Protein AF-A0A964YHW2-F1 (afdb_monomer)

pLDDT: mean 77.39, std 26.41, range [27.3, 98.56]

Mean predicted aligned error: 13.31 Å

Solvent-accessible surface area (backbone atoms only — not comparable to full-atom values): 8583 Å² total; per-residue (Å²): 136,89,81,87,86,80,85,82,83,84,82,77,90,79,93,79,85,93,77,90,84,83,85,86,85,73,88,91,85,87,91,74,82,97,66,86,81,84,68,83,88,85,84,91,85,70,62,66,67,63,50,47,53,52,47,43,55,51,50,55,49,41,53,76,73,38,48,63,60,56,46,60,75,41,57,94,52,52,86,40,77,85,43,65,37,93,54,42,43,40,48,50,37,27,75,72,66,76,45,50,69,68,54,23,53,52,49,35,40,50,53,51,49,52,49,53,53,51,50,52,55,50,51,48,51,69,61,64,81,103

Nearest PDB structures (foldseek):
  2zm5-assembly1_A  TM=9.391E-01  e=8.997E-05  Escherichia coli K-12
  3crr-assembly1_A  TM=9.281E-01  e=2.957E-04  Pseudomonas aeruginosa
  7zrn-assembly1_A  TM=4.145E-01  e=7.529E+00  Sorangium cellulosum
  3ks2-assembly1_A  TM=3.163E-01  e=8.015E+00  Shigella flexneri

Radius of gyration: 26.24 Å; Cα contacts (8 Å, |Δi|>4): 52; chains: 1; bounding box: 80×59×58 Å

Sequence (130 aa):
KGRGTRDEEQGTRNKGEYIDNNYNNYNHYNNYNDSTITFTYKILDLPREILYERINKRVDKMIEDGLEDEVRSLISYKDLPALQTVGYKEFFDYFDGKCTREEAIEKIKQHTRNYAKRQITWFKRVGASS

Foldseek 3Di:
DDDDDDDDDDDDDDDDDDDDDDFDFDDDDDDDPDDGDTDGDDDDDDDLVVVLVVLLVVLVVCVVVPLLVVLVVCLVVCPDPVQCDQSNVLSNCCVVVVDPPVVSSVSSSVVVSVVVVVVVVVVCVVVVVD

Secondary structure (DSSP, 8-state):
----PPP-PPPPP------------------SSS-------------HHHHHHHHHHHHHHHHHTTHHHHHHHTGGGTTSGGGSSTTHHHHHHHHTTSS-HHHHHHHHHHHHHHHHHHHHHHHHHHHH--

Structure (mmCIF, N/CA/C/O backbone):
data_AF-A0A964YHW2-F1
#
_entry.id   AF-A0A964YHW2-F1
#
loop_
_atom_site.group_PDB
_atom_site.id
_atom_site.type_symbol
_atom_site.label_atom_id
_atom_site.label_alt_id
_atom_site.label_comp_id
_atom_site.label_asym_id
_atom_site.label_entity_id
_atom_site.label_seq_id
_atom_site.pdbx_PDB_ins_code
_atom_site.Cartn_x
_atom_site.Cartn_y
_atom_site.Cartn_z
_atom_site.occupancy
_atom_site.B_iso_or_equiv
_atom_site.auth_seq_id
_atom_site.auth_comp_id
_atom_site.auth_asym_id
_atom_site.auth_atom_id
_atom_site.pdbx_PDB_model_num
ATOM 1 N N . LYS A 1 1 ? 63.615 35.827 -39.556 1.00 32.53 1 LYS A N 1
ATOM 2 C CA . LYS A 1 1 ? 63.018 35.089 -40.698 1.00 32.53 1 LYS A CA 1
ATOM 3 C C . LYS A 1 1 ? 62.385 33.808 -40.152 1.00 32.53 1 LYS A C 1
ATOM 5 O O . LYS A 1 1 ? 63.138 32.948 -39.727 1.00 32.53 1 LYS A O 1
ATOM 10 N N . GLY A 1 2 ? 61.046 33.720 -40.180 1.00 29.91 2 GLY A N 1
ATOM 11 C CA . GLY A 1 2 ? 60.237 32.504 -39.959 1.00 29.91 2 GLY A CA 1
ATOM 12 C C . GLY A 1 2 ? 59.989 32.113 -38.494 1.00 29.91 2 GLY A C 1
ATOM 13 O O . GLY A 1 2 ? 60.893 32.264 -37.689 1.00 29.91 2 GLY A O 1
ATOM 14 N N . ARG A 1 3 ? 58.835 31.596 -38.054 1.00 27.30 3 ARG A N 1
ATOM 15 C CA . ARG A 1 3 ? 57.489 31.300 -38.607 1.00 27.30 3 ARG A CA 1
ATOM 16 C C . ARG A 1 3 ? 56.578 31.249 -37.350 1.00 27.30 3 ARG A C 1
ATOM 18 O O . ARG A 1 3 ? 56.985 30.642 -36.372 1.00 27.30 3 ARG A O 1
ATOM 25 N N . GLY A 1 4 ? 55.497 32.021 -37.235 1.00 29.42 4 GLY A N 1
ATOM 26 C CA . GLY A 1 4 ? 54.149 31.590 -37.630 1.00 29.42 4 GLY A CA 1
ATOM 27 C C . GLY A 1 4 ? 53.552 30.558 -36.660 1.00 29.42 4 GLY A C 1
ATOM 28 O O . GLY A 1 4 ? 53.553 29.375 -36.982 1.00 29.42 4 GLY A O 1
ATOM 29 N N . THR A 1 5 ? 53.088 30.997 -35.484 1.00 33.78 5 THR A N 1
ATOM 30 C CA . THR A 1 5 ? 52.282 30.204 -34.538 1.00 33.78 5 THR A CA 1
ATOM 31 C C . THR A 1 5 ? 50.872 30.025 -35.096 1.00 33.78 5 THR A C 1
ATOM 33 O O . THR A 1 5 ? 50.280 30.988 -35.576 1.00 33.78 5 THR A O 1
ATOM 36 N N . ARG A 1 6 ? 50.379 28.785 -35.082 1.00 30.03 6 ARG A N 1
ATOM 37 C CA . ARG A 1 6 ? 49.089 28.359 -35.629 1.00 30.03 6 ARG A CA 1
ATOM 38 C C . ARG A 1 6 ? 48.058 28.340 -34.502 1.00 30.03 6 ARG A C 1
ATOM 40 O O . ARG A 1 6 ? 48.318 27.739 -33.465 1.00 30.03 6 ARG A O 1
ATOM 47 N N . ASP A 1 7 ? 46.945 29.019 -34.734 1.00 28.05 7 ASP A N 1
ATOM 48 C CA . ASP A 1 7 ? 45.814 29.172 -33.824 1.00 28.05 7 ASP A CA 1
ATOM 4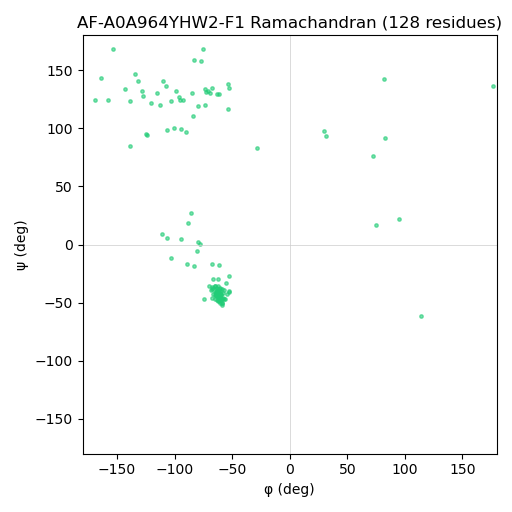9 C C . ASP A 1 7 ? 45.140 27.823 -33.509 1.00 28.05 7 ASP A C 1
ATOM 51 O O . ASP A 1 7 ? 44.789 27.070 -34.420 1.00 28.05 7 ASP A O 1
ATOM 55 N N . GLU A 1 8 ? 44.943 27.530 -32.221 1.00 29.81 8 GLU A N 1
ATOM 56 C CA . GLU A 1 8 ? 43.991 26.526 -31.732 1.00 29.81 8 GLU A CA 1
ATOM 57 C C . GLU A 1 8 ? 42.800 27.270 -31.112 1.00 29.81 8 GLU A C 1
ATOM 59 O O . GLU A 1 8 ? 42.852 27.759 -29.982 1.00 29.81 8 GLU A O 1
ATOM 64 N N . GLU A 1 9 ? 41.727 27.399 -31.895 1.00 33.03 9 GLU A N 1
ATOM 65 C CA . GLU A 1 9 ? 40.435 27.906 -31.440 1.00 33.03 9 GLU A CA 1
ATOM 66 C C . GLU A 1 9 ? 39.758 26.908 -30.495 1.00 33.03 9 GLU A C 1
ATOM 68 O O . GLU A 1 9 ? 39.594 25.723 -30.793 1.00 33.03 9 GLU A O 1
ATOM 73 N N . GLN A 1 10 ? 39.316 27.427 -29.349 1.00 27.66 10 GLN A N 1
ATOM 74 C CA . GLN A 1 10 ? 38.475 26.720 -28.396 1.00 27.66 10 GLN A CA 1
ATOM 75 C C . GLN A 1 10 ? 37.038 26.597 -28.918 1.00 27.66 10 GLN A C 1
ATOM 77 O O . GLN A 1 10 ? 36.345 27.594 -29.112 1.00 27.66 10 GLN A O 1
ATOM 82 N N . GLY A 1 11 ? 36.573 25.356 -29.080 1.00 27.62 11 GLY A N 1
ATOM 83 C CA . GLY A 1 11 ? 35.176 25.015 -29.340 1.00 27.62 11 GLY A CA 1
ATOM 84 C C . GLY A 1 11 ? 34.362 24.915 -28.047 1.00 27.62 11 GLY A C 1
ATOM 85 O O . GLY A 1 11 ? 34.758 24.274 -27.076 1.00 27.62 11 GLY A O 1
ATOM 86 N N . THR A 1 12 ? 33.221 25.590 -28.047 1.00 29.52 12 THR A N 1
ATOM 87 C CA . THR A 1 12 ? 32.315 25.862 -26.931 1.00 29.52 12 THR A CA 1
ATOM 88 C C . THR A 1 12 ? 31.426 24.677 -26.526 1.00 29.52 12 THR A C 1
ATOM 90 O O . THR A 1 12 ? 31.130 23.774 -27.303 1.00 29.52 12 THR A O 1
ATOM 93 N N . ARG A 1 13 ? 30.951 24.718 -25.270 1.00 31.89 13 ARG A N 1
ATOM 94 C CA . ARG A 1 13 ? 29.880 23.869 -24.719 1.00 31.89 13 ARG A CA 1
ATOM 95 C C . ARG A 1 13 ? 28.609 23.939 -25.572 1.00 31.89 13 ARG A C 1
ATOM 97 O O . ARG A 1 13 ? 28.114 25.034 -25.819 1.00 31.89 13 ARG A O 1
ATOM 104 N N . ASN A 1 14 ? 27.964 22.793 -25.784 1.00 28.75 14 ASN A N 1
ATOM 105 C CA . ASN A 1 14 ? 26.505 22.727 -25.737 1.00 28.75 14 ASN A CA 1
ATOM 106 C C . ASN A 1 14 ? 26.015 21.412 -25.114 1.00 28.75 14 ASN A C 1
ATOM 108 O O . ASN A 1 14 ? 26.523 20.335 -25.409 1.00 28.75 14 ASN A O 1
ATOM 112 N N . LYS A 1 15 ? 25.052 21.551 -24.195 1.00 39.62 15 LYS A N 1
ATOM 113 C CA . LYS A 1 15 ? 24.288 20.480 -23.541 1.00 39.62 15 LYS A CA 1
ATOM 114 C C . LYS A 1 15 ? 23.323 19.867 -24.558 1.00 39.62 15 LYS A C 1
ATOM 116 O O . LYS A 1 15 ? 22.535 20.605 -25.138 1.00 39.62 15 LYS A O 1
ATOM 121 N N . GLY A 1 16 ? 23.286 18.545 -24.658 1.00 31.33 16 GLY A N 1
ATOM 122 C CA . GLY A 1 16 ? 22.192 17.835 -25.310 1.00 31.33 16 GLY A CA 1
ATOM 123 C C . GLY A 1 16 ? 22.442 16.334 -25.354 1.00 31.33 16 GLY A C 1
ATOM 124 O O . GLY A 1 16 ? 23.547 15.919 -25.667 1.00 31.33 16 GLY A O 1
ATOM 125 N N . GLU A 1 17 ? 21.386 15.580 -25.045 1.00 28.55 17 GLU A N 1
ATOM 126 C CA . GLU A 1 17 ? 21.195 14.150 -25.328 1.00 28.55 17 GLU A CA 1
ATOM 127 C C . GLU A 1 17 ? 21.822 13.139 -24.352 1.00 28.55 17 GLU A C 1
ATOM 129 O O . GLU A 1 17 ? 22.927 12.641 -24.525 1.00 28.55 17 GLU A O 1
ATOM 134 N N . TYR A 1 18 ? 21.025 12.748 -23.350 1.00 28.69 18 TYR A N 1
ATOM 135 C CA . TYR A 1 18 ? 21.071 11.386 -22.817 1.00 28.69 18 TYR A CA 1
ATOM 136 C C . TYR A 1 18 ? 19.898 10.616 -23.423 1.00 28.69 18 TYR A C 1
ATOM 138 O O . TYR A 1 18 ? 18.757 10.769 -22.984 1.00 28.69 18 TYR A O 1
ATOM 146 N N . ILE A 1 19 ? 20.179 9.818 -24.449 1.00 32.44 19 ILE A N 1
ATOM 147 C CA . ILE A 1 19 ? 19.263 8.809 -24.979 1.00 32.44 19 ILE A CA 1
ATOM 148 C C . ILE A 1 19 ? 20.043 7.497 -24.953 1.00 32.44 19 ILE A C 1
ATOM 150 O O . ILE A 1 19 ? 20.838 7.233 -25.850 1.00 32.44 19 ILE A O 1
ATOM 154 N N . ASP A 1 20 ? 19.881 6.705 -23.894 1.00 35.81 20 ASP A N 1
ATOM 155 C CA . ASP A 1 20 ? 20.437 5.351 -23.866 1.00 35.81 20 ASP A CA 1
ATOM 156 C C . ASP A 1 20 ? 19.380 4.395 -24.437 1.00 35.81 20 ASP A C 1
ATOM 158 O O . ASP A 1 20 ? 18.402 4.035 -23.777 1.00 35.81 20 ASP A O 1
ATOM 162 N N . ASN A 1 21 ? 19.518 4.092 -25.729 1.00 38.38 21 ASN A N 1
ATOM 163 C CA . ASN A 1 21 ? 18.674 3.157 -26.464 1.00 38.38 21 ASN A CA 1
ATOM 164 C C . ASN A 1 21 ? 19.341 1.782 -26.447 1.00 38.38 21 ASN A C 1
ATOM 166 O O . ASN A 1 21 ? 20.202 1.515 -27.282 1.00 38.38 21 ASN A O 1
ATOM 170 N N . ASN A 1 22 ? 18.904 0.886 -25.563 1.00 38.75 22 ASN A N 1
ATOM 171 C CA . ASN A 1 22 ? 19.275 -0.522 -25.668 1.00 38.75 22 ASN A CA 1
ATOM 172 C C . ASN A 1 22 ? 18.015 -1.397 -25.718 1.00 38.75 22 ASN A C 1
ATOM 174 O O . ASN A 1 22 ? 17.398 -1.709 -24.700 1.00 38.75 22 ASN A O 1
ATOM 178 N N . TYR A 1 23 ? 17.595 -1.706 -26.947 1.00 39.41 23 TYR A N 1
ATOM 179 C CA . TYR A 1 23 ? 16.474 -2.581 -27.289 1.00 39.41 23 TYR A CA 1
ATOM 180 C C . TYR A 1 23 ? 17.032 -3.930 -27.746 1.00 39.41 23 TYR A C 1
ATOM 182 O O . TYR A 1 23 ? 17.755 -3.961 -28.735 1.00 39.41 23 TYR A O 1
ATOM 190 N N . ASN A 1 24 ? 16.629 -5.033 -27.109 1.00 41.22 24 ASN A N 1
ATOM 191 C CA . ASN A 1 24 ? 16.836 -6.384 -27.641 1.00 41.22 24 ASN A CA 1
ATOM 192 C C . ASN A 1 24 ? 15.542 -7.213 -27.570 1.00 41.22 24 ASN A C 1
ATOM 194 O O . ASN A 1 24 ? 14.747 -7.084 -26.640 1.00 41.22 24 ASN A O 1
ATOM 198 N N . ASN A 1 25 ? 15.318 -8.008 -28.619 1.00 39.09 25 ASN A N 1
ATOM 199 C CA . ASN A 1 25 ? 14.049 -8.624 -29.026 1.00 39.09 25 ASN A CA 1
ATOM 200 C C . ASN A 1 25 ? 14.062 -10.140 -28.730 1.00 39.09 25 ASN A C 1
ATOM 202 O O . ASN A 1 25 ? 15.062 -10.792 -29.025 1.00 39.09 25 ASN A O 1
ATOM 206 N N . TYR A 1 26 ? 12.979 -10.710 -28.182 1.00 45.44 26 TYR A N 1
ATOM 207 C CA . TYR A 1 26 ? 12.897 -12.134 -27.805 1.00 45.44 26 TYR A CA 1
ATOM 208 C C . TYR A 1 26 ? 11.664 -12.8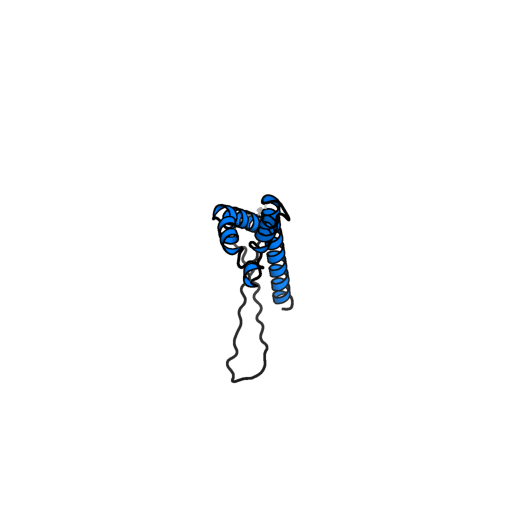37 -28.389 1.00 45.44 26 TYR A C 1
ATOM 210 O O . TYR A 1 26 ? 10.541 -12.369 -28.222 1.00 45.44 26 TYR A O 1
ATOM 218 N N . ASN A 1 27 ? 11.884 -14.017 -28.986 1.00 45.53 27 ASN A N 1
ATOM 219 C CA . ASN A 1 27 ? 10.863 -14.957 -29.461 1.00 45.53 27 ASN A CA 1
ATOM 220 C C . ASN A 1 27 ? 11.126 -16.360 -28.893 1.00 45.53 27 ASN A C 1
ATOM 222 O O . ASN A 1 27 ? 12.209 -16.891 -29.128 1.00 45.53 27 ASN A O 1
ATOM 226 N N . HIS A 1 28 ? 10.125 -16.989 -28.257 1.00 35.22 28 HIS A N 1
ATOM 227 C CA . HIS A 1 28 ? 9.867 -18.437 -28.380 1.00 35.22 28 HIS A CA 1
ATOM 228 C C . HIS A 1 28 ? 8.513 -18.853 -27.764 1.00 35.22 28 HIS A C 1
ATOM 230 O O . HIS A 1 28 ? 8.328 -18.622 -26.577 1.00 35.22 28 HIS A O 1
ATOM 236 N N . TYR A 1 29 ? 7.626 -19.507 -28.537 1.00 39.72 29 TYR A N 1
ATOM 237 C CA . TYR A 1 29 ? 6.813 -20.690 -28.159 1.00 39.72 29 TYR A CA 1
ATOM 238 C C . TYR A 1 29 ? 6.233 -21.368 -29.426 1.00 39.72 29 TYR A C 1
ATOM 240 O O . TYR A 1 29 ? 5.911 -20.700 -30.405 1.00 39.72 29 TYR A O 1
ATOM 248 N N . ASN A 1 30 ? 6.155 -22.705 -29.412 1.00 41.47 30 ASN A N 1
ATOM 249 C CA . ASN A 1 30 ? 5.956 -23.585 -30.574 1.00 41.47 30 ASN A CA 1
ATOM 250 C C . ASN A 1 30 ? 4.536 -23.604 -31.191 1.00 41.47 30 ASN A C 1
ATOM 252 O O . ASN A 1 30 ? 3.549 -23.806 -30.492 1.00 41.47 30 ASN A O 1
ATOM 256 N N . ASN A 1 31 ? 4.519 -23.509 -32.529 1.00 59.41 31 ASN A N 1
ATOM 257 C CA . ASN A 1 31 ? 3.572 -24.021 -33.537 1.00 59.41 31 ASN A CA 1
ATOM 258 C C . ASN A 1 31 ? 2.073 -24.150 -33.193 1.00 59.41 31 ASN A C 1
ATOM 260 O O . ASN A 1 31 ? 1.598 -25.226 -32.840 1.00 59.41 31 ASN A O 1
ATOM 264 N N . TYR A 1 32 ? 1.326 -23.092 -33.522 1.00 49.91 32 TYR A N 1
ATOM 265 C CA . TYR A 1 32 ? 0.014 -23.153 -34.182 1.00 49.91 32 TYR A CA 1
ATOM 266 C C . TYR A 1 32 ? -0.027 -22.029 -35.231 1.00 49.91 32 TYR A C 1
ATOM 268 O O . TYR A 1 32 ? 0.214 -20.885 -34.870 1.00 49.91 32 TYR A O 1
ATOM 276 N N . ASN A 1 33 ? -0.275 -22.373 -36.503 1.00 54.28 33 ASN A N 1
ATOM 277 C CA . ASN A 1 33 ? -0.492 -21.488 -37.664 1.00 54.28 33 ASN A CA 1
ATOM 278 C C . ASN A 1 33 ? 0.224 -20.124 -37.639 1.00 54.28 33 ASN A C 1
ATOM 280 O O . ASN A 1 33 ? -0.268 -19.150 -37.076 1.00 54.28 33 ASN A O 1
ATOM 284 N N . ASP A 1 34 ? 1.363 -20.103 -38.333 1.00 57.84 34 ASP A N 1
ATOM 285 C CA . ASP A 1 34 ? 2.292 -19.000 -38.594 1.00 57.84 34 ASP A CA 1
ATOM 286 C C . ASP A 1 34 ? 1.671 -17.592 -38.611 1.00 57.84 34 ASP A C 1
ATOM 288 O O . ASP A 1 34 ? 1.329 -17.006 -39.636 1.00 57.84 34 ASP A O 1
ATOM 292 N N . SER A 1 35 ? 1.530 -17.045 -37.413 1.00 66.69 35 SER A N 1
ATOM 293 C CA . SER A 1 35 ? 1.440 -15.619 -37.158 1.00 66.69 35 SER A CA 1
ATOM 294 C C . SER A 1 35 ? 2.289 -15.376 -35.920 1.00 66.69 35 SER A C 1
ATOM 296 O O . SER A 1 35 ? 1.823 -15.435 -34.784 1.00 66.69 35 SER A O 1
ATOM 298 N N . THR A 1 36 ? 3.593 -15.202 -36.135 1.00 74.12 36 THR A N 1
ATOM 299 C CA . THR A 1 36 ? 4.534 -14.858 -35.068 1.00 74.12 36 THR A CA 1
ATOM 300 C C . THR A 1 36 ? 4.036 -13.610 -34.341 1.00 74.12 36 THR A C 1
ATOM 302 O O . THR A 1 36 ? 3.933 -12.539 -34.943 1.00 74.12 36 THR A O 1
ATOM 305 N N . ILE A 1 37 ? 3.719 -13.733 -33.052 1.00 81.00 37 ILE A N 1
ATOM 306 C CA . ILE A 1 37 ? 3.388 -12.581 -32.213 1.00 81.00 37 ILE A CA 1
ATOM 307 C C . ILE A 1 37 ? 4.701 -11.992 -31.708 1.00 81.00 37 ILE A C 1
ATOM 309 O O . ILE A 1 37 ? 5.383 -12.593 -30.881 1.00 81.00 37 ILE A O 1
ATOM 313 N N . THR A 1 38 ? 5.044 -10.803 -32.195 1.00 83.12 38 THR A N 1
ATOM 314 C CA . THR A 1 38 ? 6.172 -10.032 -31.668 1.00 83.12 38 THR A CA 1
ATOM 315 C C . THR A 1 38 ? 5.745 -9.326 -30.386 1.00 83.12 38 THR A C 1
ATOM 317 O O . THR A 1 38 ? 4.853 -8.476 -30.407 1.00 83.12 38 THR A O 1
ATOM 320 N N . PHE A 1 39 ? 6.410 -9.629 -29.272 1.00 82.75 39 PHE A N 1
ATOM 321 C CA . PHE A 1 39 ? 6.234 -8.900 -28.018 1.00 82.75 39 PHE A CA 1
ATOM 322 C C . PHE A 1 39 ? 7.305 -7.817 -27.893 1.00 82.75 39 PHE A C 1
ATOM 324 O O . PHE A 1 39 ? 8.498 -8.092 -27.960 1.00 82.75 39 PHE A O 1
ATOM 331 N N . THR A 1 40 ? 6.888 -6.567 -27.697 1.00 85.31 40 THR A N 1
ATOM 332 C CA . THR A 1 40 ? 7.802 -5.453 -27.407 1.00 85.31 40 THR A CA 1
ATOM 333 C C . THR A 1 40 ? 7.567 -4.961 -25.987 1.00 85.31 40 THR A C 1
ATOM 335 O O . THR A 1 40 ? 6.474 -4.500 -25.660 1.00 85.31 40 THR A O 1
ATOM 338 N N . TYR A 1 41 ? 8.603 -5.021 -25.152 1.00 82.38 41 TYR A N 1
ATOM 339 C CA . TYR A 1 41 ? 8.576 -4.493 -23.790 1.00 82.38 41 TYR A CA 1
ATOM 340 C C . TYR A 1 41 ? 9.241 -3.115 -23.752 1.00 82.38 41 TYR A C 1
ATOM 342 O O . TYR A 1 41 ? 10.339 -2.935 -24.271 1.00 82.38 41 TYR A O 1
ATOM 350 N N . LYS A 1 42 ? 8.588 -2.140 -23.114 1.00 85.38 42 LYS A N 1
ATOM 351 C CA . LYS A 1 42 ? 9.183 -0.841 -22.773 1.00 85.38 42 LYS A CA 1
ATOM 352 C C . LYS A 1 42 ? 9.119 -0.666 -21.263 1.00 85.38 42 LYS A C 1
ATOM 354 O O . LYS A 1 42 ? 8.035 -0.726 -20.686 1.00 85.38 42 LYS A O 1
ATOM 359 N N . ILE A 1 43 ? 10.272 -0.473 -20.632 1.00 85.31 43 ILE A N 1
ATOM 360 C CA . ILE A 1 43 ? 10.408 -0.345 -19.178 1.00 85.31 43 ILE A CA 1
ATOM 361 C C . ILE A 1 43 ? 10.902 1.069 -18.880 1.00 85.31 43 ILE A C 1
ATOM 363 O O . ILE A 1 43 ? 11.863 1.532 -19.488 1.00 85.31 43 ILE A O 1
ATOM 367 N N . LEU A 1 44 ? 10.234 1.758 -17.956 1.00 86.81 44 LEU A N 1
ATOM 368 C CA . LEU A 1 44 ? 10.668 3.065 -17.469 1.00 86.81 44 LEU A CA 1
ATOM 369 C C . LEU A 1 44 ? 11.532 2.862 -16.225 1.00 86.81 44 LEU A C 1
ATOM 371 O O . LEU A 1 44 ? 11.069 2.252 -15.260 1.00 86.81 44 LEU A O 1
ATOM 375 N N . ASP A 1 45 ? 12.758 3.384 -16.241 1.00 86.00 45 ASP A N 1
ATOM 376 C CA . ASP A 1 45 ? 13.665 3.343 -15.093 1.00 86.00 45 ASP A CA 1
ATOM 377 C C . ASP A 1 45 ? 13.849 4.735 -14.485 1.00 86.00 45 ASP A C 1
ATOM 379 O O . ASP A 1 45 ? 13.923 5.744 -15.189 1.00 86.00 45 ASP A O 1
ATOM 383 N N . LEU A 1 46 ? 13.902 4.785 -13.156 1.00 90.06 46 LEU A N 1
ATOM 384 C CA . LEU A 1 46 ? 14.140 6.000 -12.384 1.00 90.06 46 LEU A CA 1
ATOM 385 C C . LEU A 1 46 ? 15.169 5.708 -11.286 1.00 90.06 46 LEU A C 1
ATOM 387 O O . LEU A 1 46 ? 15.126 4.632 -10.681 1.00 90.06 46 LEU A O 1
ATOM 391 N N . PRO A 1 47 ? 16.022 6.686 -10.922 1.00 93.94 47 PRO A N 1
ATOM 392 C CA . PRO A 1 47 ? 16.878 6.563 -9.751 1.00 93.94 47 PRO A CA 1
ATOM 393 C C . PRO A 1 47 ? 16.069 6.196 -8.504 1.00 93.94 47 PRO A C 1
ATOM 395 O O . PRO A 1 47 ? 15.018 6.784 -8.228 1.00 93.94 47 PRO A O 1
ATOM 398 N N . ARG A 1 48 ? 16.579 5.228 -7.736 1.00 93.06 48 ARG A N 1
ATOM 399 C CA . ARG A 1 48 ? 15.865 4.627 -6.599 1.00 93.06 48 ARG A CA 1
ATOM 400 C C . ARG A 1 48 ? 15.381 5.657 -5.581 1.00 93.06 48 ARG A C 1
ATOM 402 O O . ARG A 1 48 ? 14.247 5.552 -5.123 1.00 93.06 48 ARG A O 1
ATOM 409 N N . GLU A 1 49 ? 16.215 6.641 -5.262 1.00 95.12 49 GLU A N 1
ATOM 410 C CA . GLU A 1 49 ? 15.879 7.678 -4.283 1.00 95.12 49 GLU A CA 1
ATOM 411 C C . GLU A 1 49 ? 14.675 8.513 -4.734 1.00 95.12 49 GLU A C 1
ATOM 413 O O . GLU A 1 49 ? 13.715 8.679 -3.985 1.00 95.12 49 GLU A O 1
ATOM 418 N N . ILE A 1 50 ? 14.657 8.930 -6.005 1.00 96.62 50 ILE A N 1
ATOM 419 C CA . ILE A 1 50 ? 13.547 9.697 -6.590 1.00 96.62 50 ILE A CA 1
ATOM 420 C C . ILE A 1 50 ? 12.267 8.856 -6.609 1.00 96.62 50 ILE A C 1
ATOM 422 O O . ILE A 1 50 ? 11.178 9.349 -6.309 1.00 96.62 50 ILE A O 1
ATOM 426 N N . LEU A 1 51 ? 12.381 7.571 -6.957 1.00 96.44 51 LEU A N 1
ATOM 427 C CA . LEU A 1 51 ? 11.241 6.659 -6.961 1.00 96.44 51 LEU A CA 1
ATOM 428 C C . LEU A 1 51 ? 10.641 6.510 -5.557 1.00 96.44 51 LEU A C 1
ATOM 430 O O . LEU A 1 51 ? 9.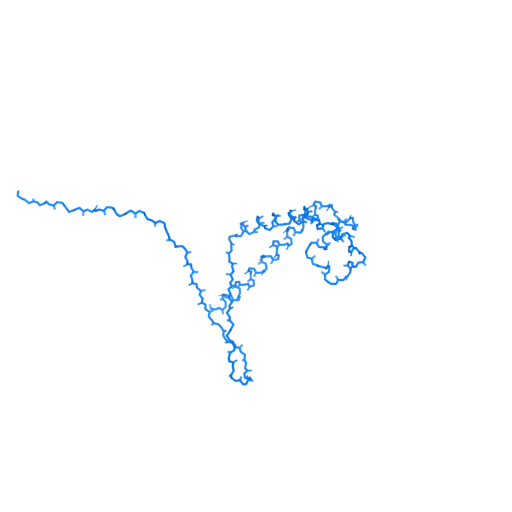422 6.560 -5.401 1.00 96.44 51 LEU A O 1
ATOM 434 N N . TYR A 1 52 ? 11.478 6.340 -4.536 1.00 96.88 52 TYR A N 1
ATOM 435 C CA . TYR A 1 52 ? 11.024 6.178 -3.156 1.00 96.88 52 TYR A CA 1
ATOM 436 C C . TYR A 1 52 ? 10.413 7.459 -2.594 1.00 96.88 52 TYR A C 1
ATOM 438 O O . TYR A 1 52 ? 9.370 7.393 -1.945 1.00 96.88 52 TYR A O 1
ATOM 446 N N . GLU A 1 53 ? 10.988 8.617 -2.908 1.00 98.06 53 GLU A N 1
ATOM 447 C CA . GLU A 1 53 ? 10.408 9.910 -2.553 1.00 98.06 53 GLU A CA 1
ATOM 448 C C . GLU A 1 53 ? 9.008 10.083 -3.166 1.00 98.06 53 GLU A C 1
ATOM 450 O O . GLU A 1 53 ? 8.056 10.439 -2.469 1.00 98.06 53 GLU A O 1
ATOM 455 N N . ARG A 1 54 ? 8.850 9.762 -4.457 1.00 97.94 54 ARG A N 1
ATOM 456 C CA . ARG A 1 54 ? 7.550 9.812 -5.145 1.00 97.94 54 ARG A CA 1
ATOM 457 C C . ARG A 1 54 ? 6.538 8.836 -4.557 1.00 97.94 54 ARG A C 1
ATOM 459 O O . ARG A 1 54 ? 5.374 9.197 -4.420 1.00 97.94 54 ARG A O 1
ATOM 466 N N . ILE A 1 55 ? 6.964 7.624 -4.199 1.00 97.81 55 ILE A N 1
ATOM 467 C CA . ILE A 1 55 ? 6.103 6.642 -3.527 1.00 97.81 5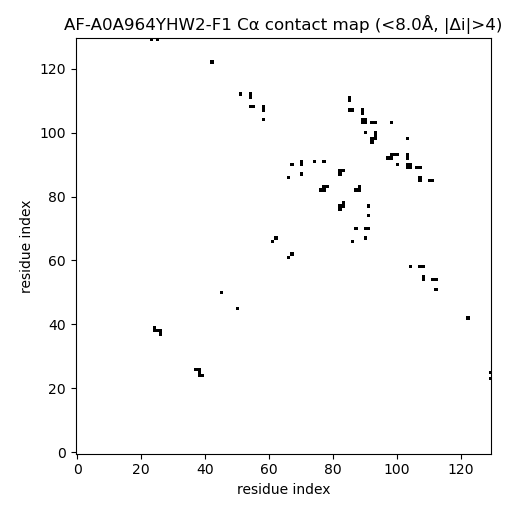5 ILE A CA 1
ATOM 468 C C . ILE A 1 55 ? 5.592 7.205 -2.203 1.00 97.81 55 ILE A C 1
ATOM 470 O O . ILE A 1 55 ? 4.391 7.140 -1.954 1.00 97.81 55 ILE A O 1
ATOM 474 N N . ASN A 1 56 ? 6.473 7.785 -1.385 1.00 97.88 56 ASN A N 1
ATOM 475 C CA . ASN A 1 56 ? 6.089 8.349 -0.093 1.00 97.88 56 ASN A CA 1
ATOM 476 C C . ASN A 1 56 ? 5.062 9.470 -0.271 1.00 97.88 56 ASN A C 1
ATOM 478 O O . ASN A 1 56 ? 3.978 9.383 0.297 1.00 97.88 56 ASN A O 1
ATOM 482 N N . LYS A 1 57 ? 5.354 10.433 -1.156 1.00 98.38 57 LYS A N 1
ATOM 483 C CA . LYS A 1 57 ? 4.439 11.533 -1.498 1.00 98.38 57 LYS A CA 1
ATOM 484 C C . LYS A 1 57 ? 3.091 11.036 -2.015 1.00 98.38 57 LYS A C 1
ATOM 486 O O . LYS A 1 57 ? 2.057 11.600 -1.681 1.00 98.38 57 LYS A O 1
ATOM 491 N N . ARG A 1 58 ? 3.085 9.974 -2.828 1.00 98.25 58 ARG A N 1
ATOM 492 C CA . ARG A 1 58 ? 1.844 9.372 -3.327 1.00 98.25 58 ARG A CA 1
ATOM 493 C C . ARG A 1 58 ? 1.017 8.782 -2.191 1.00 98.25 58 ARG A C 1
ATOM 495 O O . ARG A 1 58 ? -0.191 8.956 -2.196 1.00 98.25 58 ARG A O 1
ATOM 502 N N . VAL A 1 59 ? 1.646 8.073 -1.254 1.00 98.19 59 VAL A N 1
ATOM 503 C CA . VAL A 1 59 ? 0.930 7.511 -0.101 1.00 98.19 59 VAL A CA 1
ATOM 504 C C . VAL A 1 59 ? 0.368 8.627 0.768 1.00 98.19 59 VAL A C 1
ATOM 506 O O . VAL A 1 59 ? -0.802 8.555 1.114 1.00 98.19 59 VAL A O 1
ATOM 509 N N . ASP A 1 60 ? 1.147 9.674 1.045 1.00 98.12 60 ASP A N 1
ATOM 510 C CA . ASP A 1 60 ? 0.662 10.842 1.794 1.00 98.12 60 ASP A CA 1
ATOM 511 C C . ASP A 1 60 ? -0.573 11.451 1.119 1.00 98.12 60 ASP A C 1
ATOM 513 O O . ASP A 1 60 ? -1.613 11.610 1.754 1.00 98.12 60 ASP A O 1
ATOM 517 N N . LYS A 1 61 ? -0.512 11.636 -0.203 1.00 98.44 61 LYS A N 1
ATOM 518 C CA . LYS A 1 61 ? -1.658 12.089 -0.991 1.00 98.44 61 LYS A CA 1
ATOM 519 C C . LYS A 1 61 ? -2.858 11.134 -0.924 1.00 98.44 61 LYS A C 1
ATOM 521 O O . LYS A 1 61 ? -3.983 11.597 -0.838 1.00 98.44 61 LYS A O 1
ATOM 526 N N . MET A 1 62 ? -2.653 9.816 -0.942 1.00 97.38 62 MET A N 1
ATOM 527 C CA . MET A 1 62 ? -3.755 8.852 -0.791 1.00 97.38 62 MET A CA 1
ATOM 528 C C . MET A 1 62 ? -4.452 8.993 0.567 1.00 97.38 62 MET A C 1
ATOM 530 O O . MET A 1 62 ? -5.664 8.818 0.646 1.00 97.38 62 MET A O 1
ATOM 534 N N . ILE A 1 63 ? -3.705 9.313 1.629 1.00 97.88 63 ILE A N 1
ATOM 535 C CA . ILE A 1 63 ? -4.291 9.580 2.947 1.00 97.88 63 ILE A CA 1
ATOM 536 C C . ILE A 1 63 ? -5.121 10.863 2.913 1.00 97.88 63 ILE A C 1
ATOM 538 O O . ILE A 1 63 ? -6.251 10.856 3.393 1.00 97.88 63 ILE A O 1
ATOM 542 N N . GLU A 1 64 ? -4.586 11.934 2.324 1.00 97.94 64 GLU A N 1
ATOM 543 C CA . GLU A 1 64 ? -5.304 13.204 2.141 1.00 97.94 64 GLU A CA 1
ATOM 544 C C . GLU A 1 64 ? -6.572 13.041 1.291 1.00 97.94 64 GLU A C 1
ATOM 546 O O . GLU A 1 64 ? -7.596 13.651 1.586 1.00 97.94 64 GLU A O 1
ATOM 551 N N . ASP A 1 65 ? -6.517 12.183 0.271 1.00 98.19 65 ASP A N 1
ATOM 5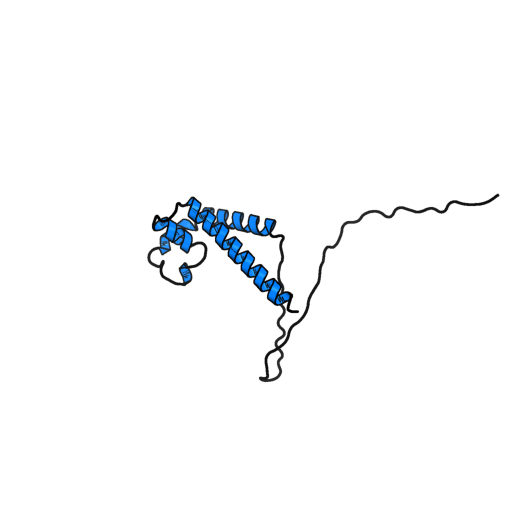52 C CA . ASP A 1 65 ? -7.624 11.900 -0.643 1.00 98.19 65 ASP A CA 1
ATOM 553 C C . ASP A 1 65 ? -8.666 10.922 -0.039 1.00 98.19 65 ASP A C 1
ATOM 555 O O . ASP A 1 65 ? -9.639 10.580 -0.709 1.00 98.19 65 ASP A O 1
ATOM 559 N N . GLY A 1 66 ? -8.502 10.480 1.218 1.00 97.50 66 GLY A N 1
ATOM 560 C CA . GLY A 1 66 ? -9.523 9.718 1.953 1.00 97.50 66 GLY A CA 1
ATOM 561 C C . GLY A 1 66 ? -9.390 8.192 1.913 1.00 97.50 66 GLY A C 1
ATOM 562 O O . GLY A 1 66 ? -10.369 7.492 2.168 1.00 97.50 66 GLY A O 1
ATOM 563 N N . LEU A 1 67 ? -8.195 7.645 1.645 1.00 97.06 67 LEU A N 1
ATOM 564 C CA . LEU A 1 67 ? -7.970 6.189 1.660 1.00 97.06 67 LEU A CA 1
ATOM 565 C C . LEU A 1 67 ? -8.439 5.534 2.968 1.00 97.06 67 LEU A C 1
ATOM 567 O O . LEU A 1 67 ? -9.021 4.457 2.942 1.00 97.06 67 LEU A O 1
ATOM 571 N N . GLU A 1 68 ? -8.191 6.164 4.116 1.00 97.38 68 GLU A N 1
ATOM 572 C CA . GLU A 1 68 ? -8.595 5.600 5.408 1.00 97.38 68 GLU A CA 1
ATOM 573 C C . GLU A 1 68 ? -10.117 5.425 5.512 1.00 97.38 68 GLU A C 1
ATOM 575 O O . GLU A 1 68 ? -10.584 4.381 5.971 1.00 97.38 68 GLU A O 1
ATOM 580 N N . ASP A 1 69 ? -10.882 6.419 5.059 1.00 97.44 69 ASP A N 1
ATOM 581 C CA . ASP A 1 69 ? -12.345 6.382 5.072 1.00 97.44 69 ASP A CA 1
ATOM 582 C C . ASP A 1 69 ? -12.877 5.321 4.104 1.00 97.44 69 ASP A C 1
ATOM 584 O O . ASP A 1 69 ? -13.808 4.579 4.434 1.00 97.44 69 ASP A O 1
ATOM 588 N N . GLU A 1 70 ? -12.230 5.177 2.944 1.00 96.94 70 GLU A N 1
ATOM 589 C CA . GLU A 1 70 ? -12.535 4.114 1.990 1.00 96.94 70 GLU A CA 1
ATOM 590 C C . GLU A 1 70 ? -12.357 2.728 2.630 1.00 96.94 70 GLU A C 1
ATOM 592 O O . GLU A 1 70 ? -13.294 1.925 2.638 1.00 96.94 70 GLU A O 1
ATOM 597 N N . VAL A 1 71 ? -11.198 2.451 3.243 1.00 96.62 71 VAL A N 1
ATOM 598 C CA . VAL A 1 71 ? -10.935 1.151 3.889 1.00 96.62 71 VAL A CA 1
ATOM 599 C C . VAL A 1 71 ? -11.886 0.920 5.065 1.00 96.62 71 VAL A C 1
ATOM 601 O O . VAL A 1 71 ? -12.370 -0.198 5.262 1.00 96.62 71 VAL A O 1
ATOM 604 N N . ARG A 1 72 ? -12.207 1.969 5.831 1.00 96.25 72 ARG A N 1
ATOM 605 C CA . ARG A 1 72 ? -13.154 1.899 6.952 1.00 96.25 72 ARG A CA 1
ATOM 606 C C . ARG A 1 72 ? -14.539 1.435 6.498 1.00 96.25 72 ARG A C 1
ATOM 608 O O . ARG A 1 72 ? -15.159 0.627 7.187 1.00 96.25 72 ARG A O 1
ATOM 615 N N . SER A 1 73 ? -14.996 1.870 5.323 1.00 96.44 73 SER A N 1
ATOM 616 C CA . SER A 1 73 ? -16.270 1.424 4.738 1.00 96.44 73 SER A CA 1
ATOM 617 C C . SER A 1 73 ? -16.281 -0.058 4.321 1.00 96.44 73 SER A C 1
ATOM 619 O O . SER A 1 73 ? -17.346 -0.652 4.154 1.00 96.44 73 SER A O 1
ATOM 621 N N . LEU A 1 74 ? -15.102 -0.681 4.203 1.00 95.44 74 LEU A N 1
ATOM 622 C CA . LEU A 1 74 ? -14.914 -2.045 3.702 1.00 95.44 74 LEU A CA 1
ATOM 623 C C . LEU A 1 74 ? -14.571 -3.071 4.792 1.00 95.44 74 LEU A C 1
ATOM 625 O O . LEU A 1 74 ? -14.330 -4.235 4.473 1.00 95.44 74 LEU A O 1
ATOM 629 N N . ILE A 1 75 ? -14.583 -2.686 6.074 1.00 93.56 75 ILE A N 1
ATOM 630 C CA . ILE A 1 75 ? -14.228 -3.568 7.204 1.00 93.56 75 ILE A CA 1
ATOM 631 C C . ILE A 1 75 ? -15.025 -4.879 7.194 1.00 93.56 75 ILE A C 1
ATOM 633 O O . ILE A 1 75 ? -14.457 -5.943 7.437 1.00 93.56 75 ILE A O 1
ATOM 637 N N . SER A 1 76 ? -16.320 -4.830 6.866 1.00 93.31 76 SER A N 1
ATOM 638 C CA . SER A 1 76 ? -17.182 -6.021 6.797 1.00 93.31 76 SER A CA 1
ATOM 639 C C . SER A 1 76 ? -16.736 -7.049 5.753 1.00 93.31 76 SER A C 1
ATOM 641 O O . SER A 1 76 ? -17.146 -8.203 5.824 1.00 93.31 76 SER A O 1
ATOM 643 N N . TYR A 1 77 ? -15.897 -6.647 4.798 1.00 92.25 77 TYR A N 1
ATOM 644 C CA . TYR A 1 77 ? -15.414 -7.480 3.703 1.00 92.25 77 TYR A CA 1
ATOM 645 C C . TYR A 1 77 ? -13.921 -7.813 3.820 1.00 92.25 77 TYR A C 1
ATOM 647 O O . TYR A 1 77 ? -13.358 -8.369 2.879 1.00 92.25 77 TYR A O 1
ATOM 655 N N . LYS A 1 78 ? -13.264 -7.493 4.946 1.00 89.81 78 LYS A N 1
ATOM 656 C CA . LYS A 1 78 ? -11.795 -7.527 5.088 1.00 89.81 78 LYS A CA 1
ATOM 657 C C . LYS A 1 78 ? -11.121 -8.846 4.688 1.00 89.81 78 LYS A C 1
ATOM 659 O O . LYS A 1 78 ? -9.976 -8.832 4.242 1.00 89.81 78 LYS A O 1
ATOM 664 N N . ASP A 1 79 ? -11.827 -9.970 4.789 1.00 91.19 79 ASP A N 1
ATOM 665 C CA . ASP A 1 79 ? -11.299 -11.303 4.471 1.00 91.19 79 ASP A CA 1
ATOM 666 C C . ASP A 1 79 ? -11.288 -11.626 2.964 1.00 91.19 79 ASP A C 1
ATOM 668 O O . ASP A 1 79 ? -10.757 -12.658 2.547 1.00 91.19 79 ASP A O 1
ATOM 672 N N . LEU A 1 80 ? -11.839 -10.750 2.114 1.00 93.06 80 LEU A N 1
ATOM 673 C CA . LEU A 1 80 ? -11.795 -10.935 0.666 1.00 93.06 80 LEU A CA 1
ATOM 674 C C . LEU A 1 80 ? -10.355 -10.797 0.136 1.00 93.06 80 LEU A C 1
ATOM 676 O O . LEU A 1 80 ? -9.683 -9.810 0.447 1.00 93.06 80 LEU A O 1
ATOM 680 N N . PRO A 1 81 ? -9.888 -11.697 -0.755 1.00 90.88 81 PRO A N 1
ATOM 681 C CA . PRO A 1 81 ? -8.532 -11.636 -1.308 1.00 90.88 81 PRO A CA 1
ATOM 682 C C . PRO A 1 81 ? -8.184 -10.300 -1.979 1.00 90.88 81 PRO A C 1
ATOM 684 O O . PRO A 1 81 ? -7.042 -9.852 -1.910 1.00 90.88 81 PRO A O 1
ATOM 687 N N . ALA A 1 82 ? -9.169 -9.639 -2.593 1.00 89.69 82 ALA A N 1
ATOM 688 C CA . ALA A 1 82 ? -8.993 -8.329 -3.218 1.00 89.69 82 ALA A CA 1
ATOM 689 C C . ALA A 1 82 ? -8.577 -7.232 -2.215 1.00 89.69 82 ALA A C 1
ATOM 691 O O . ALA A 1 82 ? -7.856 -6.304 -2.581 1.00 89.69 82 ALA A O 1
ATOM 692 N N . LEU A 1 83 ? -8.982 -7.360 -0.948 1.00 90.06 83 LEU A N 1
ATOM 693 C CA . LEU A 1 83 ? -8.705 -6.395 0.119 1.00 90.06 83 LEU A CA 1
ATOM 694 C C . LEU A 1 83 ? -7.451 -6.746 0.935 1.00 90.06 83 LEU A C 1
ATOM 696 O O . LEU A 1 83 ? -7.098 -6.043 1.875 1.00 90.06 83 LEU A O 1
ATOM 700 N N . GLN A 1 84 ? -6.720 -7.790 0.540 1.00 89.56 84 GLN A N 1
ATOM 701 C CA . GLN A 1 84 ? -5.413 -8.144 1.110 1.00 89.56 84 GLN A CA 1
ATOM 702 C C . GLN A 1 84 ? -4.247 -7.437 0.395 1.00 89.56 84 GLN A C 1
ATOM 704 O O . GLN A 1 84 ? -3.091 -7.860 0.475 1.00 89.56 84 GLN A O 1
ATOM 709 N N . THR A 1 85 ? -4.549 -6.364 -0.336 1.00 93.38 85 THR A N 1
ATOM 710 C CA . THR A 1 85 ? -3.578 -5.541 -1.057 1.00 93.38 85 THR A CA 1
ATOM 711 C C . THR A 1 85 ? -2.924 -4.507 -0.136 1.00 93.38 85 THR A C 1
ATOM 713 O O . THR A 1 85 ? -3.444 -4.166 0.929 1.00 93.38 85 THR A O 1
ATOM 716 N N . VAL A 1 86 ? -1.748 -4.016 -0.546 1.00 94.44 86 VAL A N 1
ATOM 717 C CA . VAL A 1 86 ? -1.016 -2.963 0.179 1.00 94.44 86 VAL A CA 1
ATOM 718 C C . VAL A 1 86 ? -1.870 -1.696 0.232 1.00 94.44 86 VAL A C 1
ATOM 720 O O . VAL A 1 86 ? -2.343 -1.231 -0.802 1.00 94.44 86 VAL A O 1
ATOM 723 N N . GLY A 1 87 ? -2.036 -1.131 1.423 1.00 92.62 87 GLY A N 1
ATOM 724 C CA . GLY A 1 87 ? -2.961 -0.043 1.727 1.00 92.62 87 GLY A CA 1
ATOM 725 C C . GLY A 1 87 ? -4.053 -0.522 2.678 1.00 92.62 87 GLY A C 1
ATOM 726 O O . GLY A 1 87 ? -4.157 -0.045 3.803 1.00 92.62 87 GLY A O 1
ATOM 727 N N . TYR A 1 88 ? -4.841 -1.501 2.235 1.00 96.25 88 TYR A N 1
ATOM 728 C CA . TYR A 1 88 ? -6.026 -1.979 2.952 1.00 96.25 88 TYR A CA 1
ATOM 729 C C . TYR A 1 88 ? -5.644 -2.820 4.163 1.00 96.25 88 TYR A C 1
ATOM 731 O O . TYR A 1 88 ? -6.145 -2.594 5.263 1.00 96.25 88 TYR A O 1
ATOM 739 N N . LYS A 1 89 ? -4.714 -3.763 3.978 1.00 95.56 89 LYS A N 1
ATOM 740 C CA . LYS A 1 89 ? -4.304 -4.685 5.038 1.00 95.56 89 LYS A CA 1
ATOM 741 C C . LYS A 1 89 ? -3.733 -3.954 6.255 1.00 95.56 89 LYS A C 1
ATOM 743 O O . LYS A 1 89 ? -4.060 -4.291 7.388 1.00 95.56 89 LYS A O 1
ATOM 748 N N . GLU A 1 90 ? -2.895 -2.950 6.024 1.00 97.56 90 GLU A N 1
ATOM 749 C CA . GLU A 1 90 ? -2.266 -2.158 7.079 1.00 97.56 90 GLU A CA 1
ATOM 750 C C . GLU A 1 90 ? -3.299 -1.329 7.848 1.00 97.56 90 GLU A C 1
ATOM 752 O O . GLU A 1 90 ? -3.209 -1.217 9.071 1.00 97.56 90 GLU A O 1
ATOM 757 N N . PHE A 1 91 ? -4.308 -0.797 7.154 1.00 97.81 91 PHE A N 1
ATOM 758 C CA . PHE A 1 91 ? -5.413 -0.101 7.805 1.00 97.81 91 PHE A CA 1
ATOM 759 C C . PHE A 1 91 ? -6.330 -1.047 8.582 1.00 97.81 91 PHE A C 1
ATOM 761 O O . PHE A 1 91 ? -6.761 -0.688 9.674 1.00 97.81 91 PHE A O 1
ATOM 768 N N . PHE A 1 92 ? -6.569 -2.272 8.107 1.00 96.50 92 PHE A N 1
ATOM 769 C CA . PHE A 1 92 ? -7.275 -3.273 8.912 1.00 96.50 92 PHE A CA 1
ATOM 770 C C . PHE A 1 92 ? -6.514 -3.622 10.193 1.00 96.50 92 PHE A C 1
ATOM 772 O O . PHE A 1 92 ? -7.135 -3.741 11.244 1.00 96.50 92 PHE A O 1
ATOM 779 N N . ASP A 1 93 ? -5.182 -3.725 10.146 1.00 96.06 93 ASP A N 1
ATOM 780 C CA . ASP A 1 93 ? -4.374 -3.930 11.353 1.00 96.06 93 ASP A CA 1
ATOM 781 C C . ASP A 1 93 ? -4.479 -2.747 12.331 1.00 96.06 93 ASP A C 1
ATOM 783 O O . ASP A 1 93 ? -4.550 -2.968 13.542 1.00 96.06 93 ASP A O 1
ATOM 787 N N . TYR A 1 94 ? -4.551 -1.509 11.828 1.00 97.69 94 TYR A N 1
ATOM 788 C CA . TYR A 1 94 ? -4.849 -0.332 12.650 1.00 97.69 94 TYR A CA 1
ATOM 789 C C . TYR A 1 94 ? -6.250 -0.406 13.275 1.00 97.69 94 TYR A C 1
ATOM 791 O O . TYR A 1 94 ? -6.393 -0.211 14.482 1.00 97.69 94 TYR A O 1
ATOM 799 N N . PHE A 1 95 ? -7.282 -0.739 12.496 1.00 96.38 95 PHE A N 1
ATOM 800 C CA . PHE A 1 95 ? -8.658 -0.845 12.996 1.00 96.38 95 PHE A CA 1
ATOM 801 C C . PHE A 1 95 ? -8.850 -1.996 13.992 1.00 96.38 95 PHE A C 1
ATOM 803 O O . PHE A 1 95 ? -9.660 -1.879 14.908 1.00 96.38 95 PHE A O 1
ATOM 810 N N . ASP A 1 96 ? -8.072 -3.072 13.859 1.00 95.62 96 ASP A N 1
ATOM 811 C CA . ASP A 1 96 ? -8.011 -4.177 14.820 1.00 95.62 96 ASP A CA 1
ATOM 812 C C . ASP A 1 96 ? -7.168 -3.824 16.075 1.00 95.62 96 ASP A C 1
ATOM 814 O O . ASP A 1 96 ? -6.998 -4.664 16.960 1.00 95.62 96 ASP A O 1
ATOM 818 N N . GLY A 1 97 ? -6.604 -2.611 16.164 1.00 96.88 97 GLY A N 1
ATOM 819 C CA . GLY A 1 97 ? -5.818 -2.137 17.309 1.00 96.88 97 GLY A CA 1
ATOM 820 C C . GLY A 1 97 ? -4.406 -2.724 17.414 1.00 96.88 97 GLY A C 1
ATOM 821 O O . GLY A 1 97 ? -3.793 -2.655 18.477 1.00 96.88 97 GLY A O 1
ATOM 822 N N . LYS A 1 98 ? -3.872 -3.316 16.336 1.00 97.8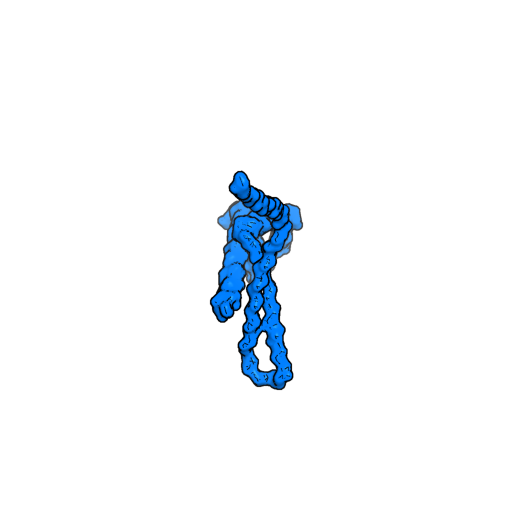1 98 LYS A N 1
ATOM 823 C CA . LYS A 1 98 ? -2.550 -3.976 16.326 1.00 97.81 98 LYS A CA 1
ATOM 824 C C . LYS A 1 98 ? -1.383 -3.008 16.120 1.00 97.81 98 LYS A C 1
ATOM 826 O O . LYS A 1 98 ? -0.238 -3.378 16.372 1.00 97.81 98 LYS A O 1
ATOM 831 N N . CYS A 1 99 ? -1.647 -1.813 15.603 1.00 97.81 99 CYS A N 1
ATOM 832 C CA . CYS A 1 99 ? -0.666 -0.743 15.427 1.00 97.81 99 CYS A CA 1
ATOM 833 C C . CYS A 1 99 ? -1.349 0.625 15.454 1.00 97.81 99 CYS A C 1
ATOM 835 O O . CYS A 1 99 ? -2.575 0.708 15.370 1.00 97.81 99 CYS A O 1
ATOM 837 N N . THR A 1 100 ? -0.570 1.700 15.551 1.00 98.56 100 THR A N 1
ATOM 838 C CA . THR A 1 100 ? -1.098 3.062 15.418 1.00 98.56 100 THR A CA 1
ATOM 839 C C . THR A 1 100 ? -1.408 3.404 13.961 1.00 98.56 100 THR A C 1
ATOM 841 O O . THR A 1 100 ? -1.007 2.707 13.021 1.00 98.56 100 THR A O 1
ATOM 844 N N . ARG A 1 101 ? -2.121 4.514 13.766 1.00 97.62 101 ARG A N 1
ATOM 845 C CA . ARG A 1 101 ? -2.426 5.055 12.441 1.00 97.62 101 ARG A CA 1
ATOM 846 C C . ARG A 1 101 ? -1.149 5.427 11.689 1.00 97.62 101 ARG A C 1
ATOM 848 O O . ARG A 1 101 ? -0.989 5.101 10.516 1.00 97.62 101 ARG A O 1
ATOM 855 N N . GLU A 1 102 ? -0.220 6.077 12.376 1.00 98.19 102 GLU A N 1
ATOM 856 C CA . GLU A 1 102 ? 1.063 6.511 11.828 1.00 98.19 102 GLU A CA 1
ATOM 857 C C . GLU A 1 102 ? 1.923 5.304 11.434 1.00 98.19 102 GLU A C 1
ATOM 859 O O . GLU A 1 102 ? 2.527 5.290 10.360 1.00 98.19 102 GLU A O 1
ATOM 864 N N . GLU A 1 103 ? 1.925 4.256 12.262 1.00 98.44 103 GLU A N 1
ATOM 865 C CA . GLU A 1 103 ? 2.607 2.997 11.962 1.00 98.44 103 GLU A CA 1
ATOM 866 C C . GLU A 1 103 ? 2.007 2.297 10.740 1.00 98.44 103 GLU A C 1
ATOM 868 O O . GLU A 1 103 ? 2.754 1.774 9.909 1.00 98.44 103 GLU A O 1
ATOM 873 N N . ALA A 1 104 ? 0.678 2.293 10.594 1.00 98.19 104 ALA A N 1
ATOM 874 C CA . ALA A 1 104 ? 0.022 1.755 9.406 1.00 98.19 104 ALA A CA 1
ATOM 875 C C . ALA A 1 104 ? 0.447 2.520 8.144 1.00 98.19 104 ALA A C 1
ATOM 877 O O . ALA A 1 104 ? 0.857 1.900 7.163 1.00 98.19 104 ALA A O 1
ATOM 878 N N . ILE A 1 105 ? 0.451 3.855 8.183 1.00 98.31 105 ILE A N 1
ATOM 879 C CA . ILE A 1 105 ? 0.877 4.692 7.051 1.00 98.31 105 ILE A CA 1
ATOM 880 C C . ILE A 1 105 ? 2.338 4.412 6.672 1.00 98.31 105 ILE A C 1
ATOM 882 O O . ILE A 1 105 ? 2.646 4.236 5.488 1.00 98.31 105 ILE A O 1
ATOM 886 N N . GLU A 1 106 ? 3.249 4.308 7.644 1.00 98.44 106 GLU A N 1
ATOM 887 C CA . GLU A 1 106 ? 4.651 4.000 7.338 1.00 98.44 106 GLU A CA 1
ATOM 888 C C . GLU A 1 106 ? 4.819 2.577 6.785 1.00 98.44 106 GLU A C 1
ATOM 890 O O . GLU A 1 106 ? 5.589 2.370 5.841 1.00 98.44 106 GLU A O 1
ATOM 895 N N . LYS A 1 107 ? 4.046 1.599 7.277 1.00 98.31 107 LYS A N 1
ATOM 896 C CA . LYS A 1 107 ? 4.008 0.249 6.692 1.00 98.31 107 LYS A CA 1
ATOM 897 C C . LYS A 1 107 ? 3.528 0.275 5.243 1.00 98.31 107 LYS A C 1
ATOM 899 O O . LYS A 1 107 ? 4.158 -0.364 4.402 1.00 98.31 107 LYS A O 1
ATOM 904 N N . ILE A 1 108 ? 2.495 1.053 4.908 1.00 98.19 1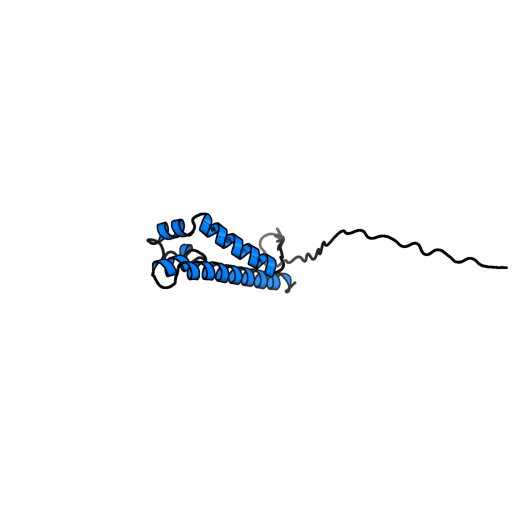08 ILE A N 1
ATOM 905 C CA . ILE A 1 108 ? 2.015 1.206 3.522 1.00 98.19 108 ILE A CA 1
ATOM 906 C C . ILE A 1 108 ? 3.136 1.751 2.632 1.00 98.19 108 ILE A C 1
ATOM 908 O O . ILE A 1 108 ? 3.413 1.195 1.561 1.00 98.19 108 ILE A O 1
ATOM 912 N N . LYS A 1 109 ? 3.837 2.801 3.082 1.00 98.50 109 LYS A N 1
ATOM 913 C CA . LYS A 1 109 ? 4.995 3.356 2.365 1.00 98.50 109 LYS A CA 1
ATOM 914 C C . LYS A 1 109 ? 6.079 2.296 2.171 1.00 98.50 109 LYS A C 1
ATOM 916 O O . LYS A 1 109 ? 6.532 2.065 1.046 1.00 98.50 109 LYS A O 1
ATOM 921 N N . GLN A 1 110 ? 6.462 1.597 3.236 1.00 98.31 110 GLN A N 1
ATOM 922 C CA . GLN A 1 110 ? 7.491 0.560 3.204 1.00 98.31 110 GLN A CA 1
ATOM 923 C C . GLN A 1 110 ? 7.126 -0.601 2.272 1.00 98.31 110 GLN A C 1
ATOM 925 O O . GLN A 1 110 ? 7.936 -1.004 1.431 1.00 98.31 110 GLN A O 1
ATOM 930 N N . HIS A 1 111 ? 5.913 -1.136 2.380 1.00 98.31 111 HIS A N 1
ATOM 931 C CA . HIS A 1 111 ? 5.442 -2.241 1.553 1.00 98.31 111 HIS A CA 1
ATOM 932 C C . HIS A 1 111 ? 5.331 -1.844 0.080 1.00 98.31 111 HIS A C 1
ATOM 934 O O . HIS A 1 111 ? 5.715 -2.635 -0.788 1.00 98.31 111 HIS A O 1
ATOM 940 N N . THR A 1 112 ? 4.934 -0.603 -0.210 1.00 97.81 112 THR A N 1
ATOM 941 C CA . THR A 1 112 ? 4.924 -0.063 -1.577 1.00 97.81 112 THR A CA 1
ATOM 942 C C . THR A 1 112 ? 6.345 0.037 -2.148 1.00 97.81 112 THR A C 1
ATOM 944 O O . THR A 1 112 ? 6.587 -0.408 -3.273 1.00 97.81 112 THR A 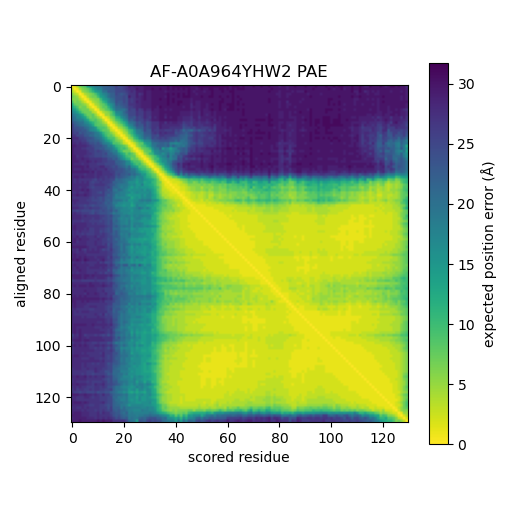O 1
ATOM 947 N N . ARG A 1 113 ? 7.330 0.516 -1.369 1.00 97.50 113 ARG A N 1
ATOM 948 C CA . ARG A 1 113 ? 8.754 0.528 -1.777 1.00 97.50 113 ARG A CA 1
ATOM 949 C C . ARG A 1 113 ? 9.293 -0.885 -2.016 1.00 97.50 113 ARG A C 1
ATOM 951 O O . ARG A 1 113 ? 9.986 -1.131 -3.004 1.00 97.50 113 ARG A O 1
ATOM 958 N N . ASN A 1 114 ? 8.945 -1.836 -1.149 1.00 97.19 114 ASN A N 1
ATOM 959 C CA . ASN A 1 114 ? 9.332 -3.240 -1.299 1.00 97.19 114 ASN A CA 1
ATOM 960 C C . ASN A 1 114 ? 8.728 -3.863 -2.561 1.00 97.19 114 ASN A C 1
ATOM 962 O O . ASN A 1 114 ? 9.410 -4.611 -3.265 1.00 97.19 114 ASN A O 1
ATOM 966 N N . TYR A 1 115 ? 7.474 -3.537 -2.872 1.00 96.06 115 TYR A N 1
ATOM 967 C CA . TYR A 1 115 ? 6.834 -3.958 -4.111 1.00 96.06 115 TYR A CA 1
ATOM 968 C C . TYR A 1 115 ? 7.554 -3.378 -5.334 1.00 96.06 115 TYR A C 1
ATOM 970 O O . TYR A 1 115 ? 7.951 -4.141 -6.211 1.00 96.06 115 TYR A O 1
ATOM 978 N N . ALA A 1 116 ? 7.838 -2.072 -5.347 1.00 95.31 116 ALA A N 1
ATOM 979 C CA . ALA A 1 116 ? 8.600 -1.431 -6.419 1.00 95.31 116 ALA A CA 1
ATOM 980 C C . ALA A 1 116 ? 9.996 -2.054 -6.605 1.00 95.31 116 ALA A C 1
ATOM 982 O O . ALA A 1 116 ? 10.408 -2.343 -7.727 1.00 95.31 116 ALA A O 1
ATOM 983 N N . LYS A 1 117 ? 10.709 -2.359 -5.512 1.00 94.62 117 LYS A N 1
ATOM 984 C CA . LYS A 1 117 ? 11.986 -3.090 -5.564 1.00 94.62 117 LYS A CA 1
ATOM 985 C C . LYS A 1 117 ? 11.834 -4.450 -6.248 1.00 94.62 117 LYS A C 1
ATOM 987 O O . LYS A 1 117 ? 12.663 -4.781 -7.091 1.00 94.62 117 LYS A O 1
ATOM 992 N N . ARG A 1 118 ? 10.806 -5.230 -5.893 1.00 94.81 118 ARG A N 1
ATOM 993 C CA . ARG A 1 118 ? 10.541 -6.537 -6.521 1.00 94.81 118 ARG A CA 1
ATOM 994 C C . ARG A 1 118 ? 10.255 -6.395 -8.016 1.00 94.81 118 ARG A C 1
ATOM 996 O O . ARG A 1 118 ? 10.799 -7.176 -8.789 1.00 94.81 118 ARG A O 1
ATOM 1003 N N . GLN A 1 119 ? 9.477 -5.384 -8.411 1.00 93.50 119 GLN A N 1
ATOM 1004 C CA . GLN A 1 119 ? 9.205 -5.077 -9.820 1.00 9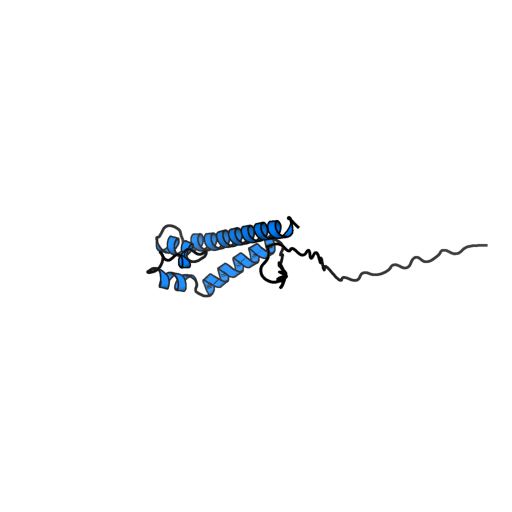3.50 119 GLN A CA 1
ATOM 1005 C C . GLN A 1 119 ? 10.502 -4.783 -10.583 1.00 93.50 119 GLN A C 1
ATOM 1007 O O . GLN A 1 119 ? 10.782 -5.433 -11.584 1.00 93.50 119 GLN A O 1
ATOM 1012 N N . ILE A 1 120 ? 11.359 -3.901 -10.058 1.00 91.62 120 ILE A N 1
ATOM 1013 C CA . ILE A 1 120 ? 12.665 -3.590 -10.663 1.00 91.62 120 ILE A CA 1
ATOM 1014 C C . ILE A 1 120 ? 13.531 -4.847 -10.794 1.00 91.62 120 ILE A C 1
ATOM 1016 O O . ILE A 1 120 ? 14.120 -5.083 -11.844 1.00 91.62 120 ILE A O 1
ATOM 1020 N N . THR A 1 121 ? 13.622 -5.671 -9.746 1.00 91.12 121 THR A N 1
ATOM 1021 C CA . THR A 1 121 ? 14.390 -6.925 -9.798 1.00 91.12 121 THR A CA 1
ATOM 1022 C C . THR A 1 121 ? 13.858 -7.868 -10.875 1.00 91.12 121 THR A C 1
ATOM 1024 O O . THR A 1 121 ? 14.647 -8.464 -11.607 1.00 91.12 121 THR A O 1
ATOM 1027 N N . TRP A 1 122 ? 12.536 -7.992 -10.998 1.00 90.50 122 TRP A N 1
ATOM 1028 C CA . TRP A 1 122 ? 11.921 -8.821 -12.028 1.00 90.50 122 TRP A CA 1
ATOM 1029 C C . TRP A 1 122 ? 12.217 -8.285 -13.434 1.00 90.50 122 TRP A C 1
ATOM 1031 O O . TRP A 1 122 ? 12.683 -9.051 -14.275 1.00 90.50 122 TRP A O 1
ATOM 1041 N N . PHE A 1 123 ? 12.059 -6.976 -13.662 1.00 87.69 123 PHE A N 1
ATOM 1042 C CA . PHE A 1 123 ? 12.378 -6.331 -14.939 1.00 87.69 123 PHE A CA 1
ATOM 1043 C C . PHE A 1 123 ? 13.850 -6.486 -15.319 1.00 87.69 123 PHE A C 1
ATOM 1045 O O . PHE A 1 123 ? 14.151 -6.811 -16.463 1.00 87.69 123 PHE A O 1
ATOM 1052 N N . LYS A 1 124 ? 14.771 -6.347 -14.357 1.00 85.56 124 LYS A N 1
ATOM 1053 C CA . LYS A 1 124 ? 16.198 -6.604 -14.589 1.00 85.56 124 LYS A CA 1
ATOM 1054 C C . LYS A 1 124 ? 16.461 -8.043 -15.007 1.00 85.56 124 LYS A C 1
ATOM 1056 O O . LYS A 1 124 ? 17.287 -8.258 -15.874 1.00 85.56 124 LYS A O 1
ATOM 1061 N N . ARG A 1 125 ? 15.764 -9.031 -14.439 1.00 84.81 125 ARG A N 1
ATOM 1062 C CA . ARG A 1 125 ? 15.921 -10.433 -14.860 1.00 84.81 125 ARG A CA 1
ATOM 1063 C C . ARG A 1 125 ? 15.416 -10.661 -16.283 1.00 84.81 125 ARG A C 1
ATOM 1065 O O . ARG A 1 125 ? 16.082 -11.358 -17.041 1.00 84.81 125 ARG A O 1
ATOM 1072 N N . VAL A 1 126 ? 14.264 -10.079 -16.621 1.00 80.44 126 VAL A N 1
ATOM 1073 C CA . VAL A 1 126 ? 13.689 -10.157 -17.973 1.00 80.44 126 VAL A CA 1
ATOM 1074 C C . VAL A 1 126 ? 14.588 -9.459 -18.994 1.00 80.44 126 VAL A C 1
ATOM 1076 O O . VAL A 1 126 ? 14.715 -9.962 -20.097 1.00 80.44 126 VAL A O 1
ATOM 1079 N N . GLY A 1 127 ? 15.246 -8.357 -18.618 1.00 68.19 127 GLY A N 1
ATOM 1080 C CA . GLY A 1 127 ? 16.159 -7.621 -19.499 1.00 68.19 127 GLY A CA 1
ATOM 1081 C C . GLY A 1 127 ? 17.630 -8.067 -19.486 1.00 68.19 127 GLY A C 1
ATOM 1082 O O . GLY A 1 127 ? 18.356 -7.671 -20.383 1.00 68.19 127 GLY A O 1
ATOM 1083 N N . ALA A 1 128 ? 18.096 -8.833 -18.488 1.00 53.69 128 ALA A N 1
ATOM 1084 C CA . ALA A 1 128 ? 19.500 -9.270 -18.355 1.00 53.69 128 ALA A CA 1
ATOM 1085 C C . ALA A 1 128 ? 19.743 -10.729 -18.762 1.00 53.69 128 ALA A C 1
ATOM 1087 O O . ALA A 1 128 ? 20.891 -11.143 -18.887 1.00 53.69 128 ALA A O 1
ATOM 1088 N N . SER A 1 129 ? 18.685 -11.522 -18.955 1.00 40.66 129 SER A N 1
ATOM 1089 C CA . SER A 1 129 ? 18.793 -12.845 -19.599 1.00 40.66 129 SER A CA 1
ATOM 1090 C C . SER A 1 129 ? 18.711 -12.718 -21.128 1.00 40.66 129 SER A C 1
ATOM 1092 O O . SER A 1 129 ? 18.241 -13.639 -21.799 1.00 40.66 129 SER A O 1
ATOM 1094 N N . SER A 1 130 ? 19.124 -11.547 -21.629 1.00 37.19 130 SER A N 1
ATOM 1095 C CA . SER A 1 130 ? 18.980 -11.047 -22.989 1.00 37.19 130 SER A CA 1
ATOM 1096 C C . SER A 1 130 ? 20.302 -10.592 -23.573 1.00 37.19 130 SER A C 1
ATOM 1098 O O . SER A 1 130 ? 20.966 -9.774 -22.901 1.00 37.19 130 SER A O 1
#